Protein AF-A0ABD2Z7M6-F1 (afdb_monomer)

Secondary structure (DSSP, 8-state):
--------------------------S-----------HHHHHHHHHHHHHHHSEE-TTS-EEEEHHHHHT-HHHHHH-TTHHHHHHHHHHTTSEEESSSS--TTTSTTPEEEEPPPTTSTTSS-----

pLDDT: me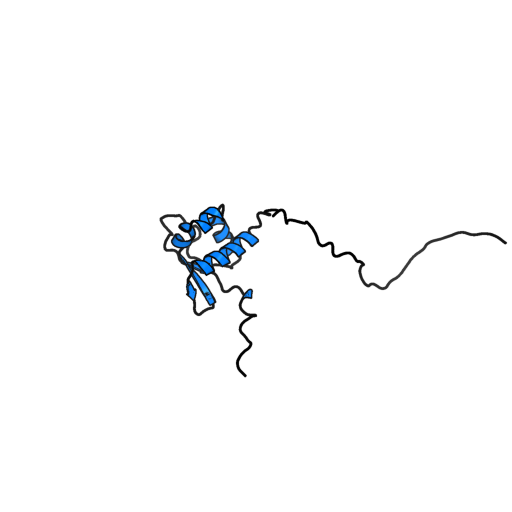an 70.57, std 19.7, range [37.12, 93.12]

Structure (mmCIF, N/CA/C/O backbone):
data_AF-A0ABD2Z7M6-F1
#
_entry.id   AF-A0ABD2Z7M6-F1
#
loop_
_atom_site.group_PDB
_atom_site.id
_atom_site.type_symbol
_atom_site.label_atom_id
_atom_site.label_alt_id
_atom_site.label_comp_id
_atom_site.label_asym_id
_atom_site.label_entity_id
_atom_site.label_seq_id
_atom_site.pdbx_PDB_ins_code
_atom_site.Cartn_x
_atom_site.Cartn_y
_atom_site.Cartn_z
_atom_site.occupancy
_atom_site.B_iso_or_equiv
_atom_site.auth_seq_id
_atom_site.auth_comp_id
_atom_site.auth_asym_id
_atom_site.auth_atom_id
_atom_site.pdbx_PDB_model_num
ATOM 1 N N . MET A 1 1 ? -27.198 47.371 65.036 1.00 37.69 1 MET A N 1
ATOM 2 C CA . MET A 1 1 ? -25.873 47.954 65.326 1.00 37.69 1 MET A CA 1
ATOM 3 C C . MET A 1 1 ? -24.803 46.937 64.941 1.00 37.69 1 MET A C 1
ATOM 5 O O . MET A 1 1 ? -24.683 45.921 65.595 1.00 37.69 1 MET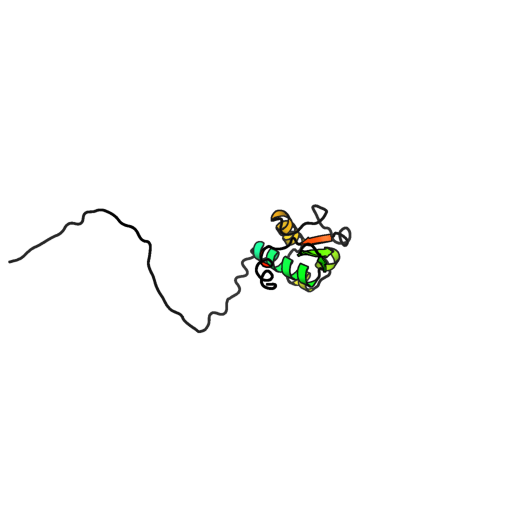 A O 1
ATOM 9 N N . LEU A 1 2 ? -24.149 47.193 63.805 1.00 38.78 2 LEU A N 1
ATOM 10 C CA . LEU A 1 2 ? -22.758 46.890 63.438 1.00 38.78 2 LEU A CA 1
ATOM 11 C C . LEU A 1 2 ? -22.059 45.567 63.840 1.00 38.78 2 LEU A C 1
ATOM 13 O O . LEU A 1 2 ? -21.782 45.340 65.010 1.00 38.78 2 LEU A O 1
ATOM 17 N N . ARG A 1 3 ? -21.492 44.947 62.783 1.00 39.75 3 ARG A N 1
ATOM 18 C CA . ARG A 1 3 ? -20.212 44.196 62.699 1.00 39.75 3 ARG A CA 1
ATOM 19 C C . ARG A 1 3 ? -20.244 42.763 63.263 1.00 39.75 3 ARG A C 1
ATOM 21 O O . ARG A 1 3 ? -20.677 42.547 64.374 1.00 39.75 3 ARG A O 1
ATOM 28 N N . GLY A 1 4 ? -19.744 41.728 62.593 1.00 41.97 4 GLY A N 1
ATOM 29 C CA . GLY A 1 4 ? -18.960 41.625 61.367 1.00 41.97 4 GLY A CA 1
ATOM 30 C C . GLY A 1 4 ? -18.078 40.368 61.416 1.00 41.97 4 GLY A C 1
ATOM 31 O O . GLY A 1 4 ? -17.743 39.900 62.496 1.00 41.97 4 GLY A O 1
ATOM 32 N N . LYS A 1 5 ? -17.631 39.934 60.229 1.00 41.53 5 LYS A N 1
ATOM 33 C CA . LYS A 1 5 ? -16.480 39.046 59.946 1.00 41.53 5 LYS A CA 1
ATOM 34 C C . LYS A 1 5 ? -16.693 37.556 60.271 1.00 41.53 5 LYS A C 1
ATOM 36 O O . LYS A 1 5 ? -16.789 37.146 61.412 1.00 41.53 5 LYS A O 1
ATOM 41 N N . SER A 1 6 ? -16.834 36.740 59.228 1.00 40.62 6 SER A N 1
ATOM 42 C CA . SER A 1 6 ? -15.722 36.074 58.525 1.00 40.62 6 SER A CA 1
ATOM 43 C C . SER A 1 6 ? -15.362 34.755 59.196 1.00 40.62 6 SER A C 1
ATOM 45 O O . SER A 1 6 ? -14.914 34.759 60.339 1.00 40.62 6 SER A O 1
ATOM 47 N N . LYS A 1 7 ? -15.526 33.653 58.457 1.00 52.81 7 LYS A N 1
ATOM 48 C CA . LYS A 1 7 ? -14.505 32.616 58.253 1.00 52.81 7 LYS A CA 1
ATOM 49 C C . LYS A 1 7 ? -15.095 31.473 57.430 1.00 52.81 7 LYS A C 1
ATOM 51 O O . LYS A 1 7 ? -16.025 30.790 57.838 1.00 52.81 7 LYS A O 1
ATOM 56 N N . PHE A 1 8 ? -14.504 31.310 56.252 1.00 46.94 8 PHE A N 1
ATOM 57 C CA . PHE A 1 8 ? -14.415 30.065 55.506 1.00 46.94 8 PHE A CA 1
ATOM 58 C C . PHE A 1 8 ? -14.166 28.884 56.450 1.00 46.94 8 PHE A C 1
ATOM 60 O O . PHE A 1 8 ? -13.328 29.021 57.337 1.00 46.94 8 PHE A O 1
ATOM 67 N N . HIS A 1 9 ? -14.829 27.753 56.215 1.00 39.09 9 HIS A N 1
ATOM 68 C CA . HIS A 1 9 ? -14.262 26.395 56.194 1.00 39.09 9 HIS A CA 1
ATOM 69 C C . HIS A 1 9 ? -15.425 25.421 55.944 1.00 39.09 9 HIS A C 1
ATOM 71 O O . HIS A 1 9 ? -16.365 25.329 56.718 1.00 39.09 9 HIS A O 1
ATOM 77 N N . LEU A 1 10 ? -15.493 24.869 54.738 1.00 39.31 10 LEU A N 1
ATOM 78 C CA . LEU A 1 10 ? -14.998 23.524 54.442 1.00 39.31 10 LEU A CA 1
ATOM 79 C C . LEU A 1 10 ? -16.061 22.454 54.752 1.00 39.31 10 LEU A C 1
ATOM 81 O O . LEU A 1 10 ? -16.205 21.986 55.873 1.00 39.31 10 LEU A O 1
ATOM 85 N N . ALA A 1 11 ? -16.688 21.982 53.676 1.00 40.28 11 ALA A N 1
ATOM 86 C CA . ALA A 1 11 ? -16.516 20.613 53.193 1.00 40.28 11 ALA A CA 1
ATOM 87 C C . ALA A 1 11 ? -17.823 19.830 52.971 1.00 40.28 11 ALA A C 1
ATOM 89 O O . ALA A 1 11 ? -18.574 19.544 53.896 1.00 40.28 11 ALA A O 1
ATOM 90 N N . LYS A 1 12 ? -17.887 19.321 51.731 1.00 42.94 12 LYS A N 1
ATOM 91 C CA . LYS A 1 12 ? -18.532 18.093 51.240 1.00 42.94 12 LYS A CA 1
ATOM 92 C C . LYS A 1 12 ? -19.975 18.233 50.733 1.00 42.94 12 LYS A C 1
ATOM 94 O O . LYS A 1 12 ? -20.802 18.816 51.404 1.00 42.94 12 LYS A O 1
ATOM 99 N N . LYS A 1 13 ? -20.397 17.639 49.611 1.00 46.22 13 LYS A N 1
ATOM 100 C CA . LYS A 1 13 ? -19.762 16.827 48.548 1.00 46.22 13 LYS A CA 1
ATOM 101 C C . LYS A 1 13 ? -20.926 16.205 47.760 1.00 46.22 13 LYS A C 1
ATOM 103 O O . LYS A 1 13 ? -21.443 15.246 48.299 1.00 46.22 13 LYS A O 1
ATOM 108 N N . ILE A 1 14 ? -21.299 16.671 46.560 1.00 51.75 14 ILE A N 1
ATOM 109 C CA . ILE A 1 14 ? -21.861 15.855 45.443 1.00 51.75 14 ILE A CA 1
ATOM 110 C C . ILE A 1 14 ? -21.710 16.709 44.156 1.00 51.75 14 ILE A C 1
ATOM 112 O O . ILE A 1 14 ? -22.375 17.726 44.026 1.00 51.75 14 ILE A O 1
ATOM 116 N N . TRP A 1 15 ? -20.614 16.607 43.395 1.00 41.69 15 TRP A N 1
ATOM 117 C CA . TRP A 1 15 ? -20.429 15.802 42.168 1.00 41.69 15 TRP A CA 1
ATOM 118 C C . TRP A 1 15 ? -21.555 15.917 41.120 1.00 41.69 15 TRP A C 1
ATOM 120 O O . TRP A 1 15 ? -22.493 15.133 41.137 1.00 41.69 15 TRP A O 1
ATOM 130 N N . SER A 1 16 ? -21.395 16.805 40.135 1.00 41.50 16 SER A N 1
ATOM 131 C CA . SER A 1 16 ? -21.600 16.470 38.715 1.00 41.50 16 SER A CA 1
ATOM 132 C C . SER A 1 16 ? -20.891 17.514 37.858 1.00 41.50 16 SER A C 1
ATOM 134 O O . SER A 1 16 ? -21.046 18.713 38.075 1.00 41.50 16 SER A O 1
ATOM 136 N N . GLY A 1 17 ? -20.001 17.035 36.996 1.00 43.19 17 GLY A N 1
ATOM 137 C CA . GLY A 1 17 ? -18.947 17.808 36.359 1.00 43.19 17 GLY A CA 1
ATOM 138 C C . GLY A 1 17 ? -19.446 18.861 35.374 1.00 43.19 17 GLY A C 1
ATOM 139 O O . GLY A 1 17 ? -20.305 18.593 34.546 1.00 43.19 17 GLY A O 1
ATOM 140 N N . TYR A 1 18 ? -18.834 20.035 35.517 1.00 40.78 18 TYR A N 1
ATOM 141 C CA . TYR A 1 18 ? -18.363 20.966 34.491 1.00 40.78 18 TYR A CA 1
ATOM 142 C C . TYR A 1 18 ? -19.285 21.259 33.280 1.00 40.78 18 TYR A C 1
ATOM 144 O O . TYR A 1 18 ? -19.408 20.423 32.394 1.00 40.78 18 TYR A O 1
ATOM 152 N N . ILE A 1 19 ? -20.036 22.380 33.251 1.00 53.19 19 ILE A N 1
ATOM 153 C CA . ILE A 1 19 ? -19.679 23.730 32.705 1.00 53.19 19 ILE A CA 1
ATOM 154 C C . ILE A 1 19 ? -18.874 23.682 31.390 1.00 53.19 19 ILE A C 1
ATOM 156 O O . ILE A 1 19 ? -17.868 22.990 31.343 1.00 53.19 19 ILE A O 1
ATOM 160 N N . ASN A 1 20 ? -19.134 24.424 30.307 1.00 44.47 20 ASN A N 1
ATOM 161 C CA . ASN A 1 20 ? -20.058 25.502 29.901 1.00 44.47 20 ASN A CA 1
ATOM 162 C C . ASN A 1 20 ? -19.817 25.680 28.368 1.00 44.47 20 ASN A C 1
ATOM 164 O O . ASN A 1 20 ? -18.711 25.413 27.914 1.00 44.47 20 ASN A O 1
ATOM 168 N N . GLN A 1 21 ? -20.838 25.895 27.529 1.00 42.31 21 GLN A N 1
ATOM 169 C CA . GLN A 1 21 ? -21.232 27.200 26.954 1.00 42.31 21 GLN A CA 1
ATOM 170 C C . GLN A 1 21 ? -20.303 27.732 25.831 1.00 42.31 21 GLN A C 1
ATOM 172 O O . GLN A 1 21 ? -19.116 27.916 26.055 1.00 42.31 21 GLN A O 1
ATOM 177 N N . GLU A 1 22 ? -20.914 28.048 24.676 1.00 44.91 22 GLU A N 1
ATOM 178 C CA . GLU A 1 22 ? -20.695 29.249 23.831 1.00 44.91 22 GLU A CA 1
ATOM 179 C C . GLU A 1 22 ? -20.466 29.052 22.315 1.00 44.91 22 GLU A C 1
ATOM 18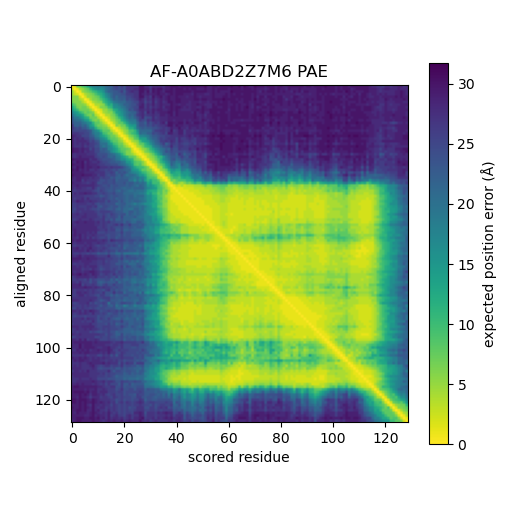1 O O . GLU A 1 22 ? -19.448 28.551 21.860 1.00 44.91 22 GLU A O 1
ATOM 186 N N . LEU A 1 23 ? -21.459 29.569 21.573 1.00 47.62 23 LEU A N 1
ATOM 187 C CA . LEU A 1 23 ? -21.346 30.426 20.387 1.00 47.62 23 LEU A CA 1
ATOM 188 C C . LEU A 1 23 ? -20.919 29.792 19.052 1.00 47.62 23 LEU A C 1
ATOM 190 O O . LEU A 1 23 ? -19.764 29.508 18.759 1.00 47.62 23 LEU A O 1
ATOM 194 N N . VAL A 1 24 ? -21.935 29.656 18.199 1.00 47.66 24 VAL A N 1
ATOM 195 C CA . VAL A 1 24 ? -21.825 29.495 16.753 1.00 47.66 24 VAL A CA 1
ATOM 196 C C . VAL A 1 24 ? -21.397 30.827 16.129 1.00 47.66 24 VAL A C 1
ATOM 198 O O . VAL A 1 24 ? -22.224 31.717 15.965 1.00 47.66 24 VAL A O 1
ATOM 201 N N . ASP A 1 25 ? -20.126 30.955 15.752 1.00 53.34 25 ASP A N 1
ATOM 202 C CA . ASP A 1 25 ? -19.668 32.019 14.850 1.00 53.34 25 ASP A CA 1
ATOM 203 C C . ASP A 1 25 ? -19.560 31.469 13.415 1.00 53.34 25 ASP A C 1
ATOM 205 O O . ASP A 1 25 ? -18.650 30.693 13.103 1.00 53.34 25 ASP A O 1
ATOM 209 N N . PRO A 1 26 ? -20.481 31.834 12.504 1.00 57.50 26 PRO A N 1
ATOM 210 C CA . PRO A 1 26 ? -20.341 31.582 11.085 1.00 57.50 26 PRO A CA 1
ATOM 211 C C . PRO A 1 26 ? -19.609 32.776 10.480 1.00 57.50 26 PRO A C 1
ATOM 213 O O . PRO A 1 26 ? -20.199 33.842 10.356 1.00 57.50 26 PRO A O 1
ATOM 216 N N . LEU A 1 27 ? -18.330 32.603 10.150 1.00 47.28 27 LEU A N 1
ATOM 217 C CA . LEU A 1 27 ? -17.601 33.224 9.035 1.00 47.28 27 LEU A CA 1
ATOM 218 C C . LEU A 1 27 ? -16.094 33.108 9.312 1.00 47.28 27 LEU A C 1
ATOM 220 O O . LEU A 1 27 ? -15.578 33.629 10.291 1.00 47.28 27 LEU A O 1
ATOM 224 N N . PHE A 1 28 ? -15.385 32.510 8.355 1.00 47.53 28 PHE A N 1
ATOM 225 C CA . PHE A 1 28 ? -13.956 32.742 8.145 1.00 47.53 28 PHE A CA 1
ATOM 226 C C . PHE A 1 28 ? -12.956 32.049 9.088 1.00 47.53 28 PHE A C 1
ATOM 228 O O . PHE A 1 28 ? -11.990 32.657 9.535 1.00 47.53 28 PHE A O 1
ATOM 235 N N . GLN A 1 29 ? -13.079 30.729 9.251 1.00 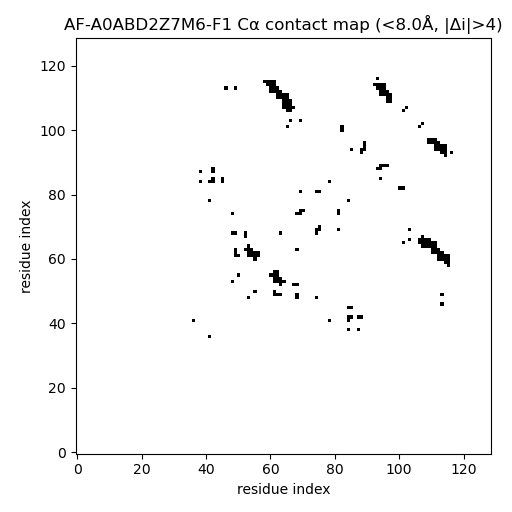45.94 29 GLN A N 1
ATOM 236 C CA . GLN A 1 29 ? -11.892 29.898 9.463 1.00 45.94 29 GLN A CA 1
ATOM 237 C C . GLN A 1 29 ? -11.718 28.984 8.252 1.00 45.94 29 GLN A C 1
ATOM 239 O O . GLN A 1 29 ? -12.302 27.907 8.155 1.00 45.94 29 GLN A O 1
ATOM 244 N N . ILE A 1 30 ? -10.907 29.437 7.297 1.00 55.12 30 ILE A N 1
ATOM 245 C CA . ILE A 1 30 ? -10.232 28.526 6.373 1.00 55.12 30 ILE A CA 1
ATOM 246 C C . ILE A 1 30 ? -9.468 27.549 7.279 1.00 55.12 30 ILE A C 1
ATOM 248 O O . ILE A 1 30 ? -8.663 28.025 8.088 1.00 55.12 30 ILE A O 1
ATOM 252 N N . PRO A 1 31 ? -9.686 26.222 7.222 1.00 47.75 31 PRO A N 1
ATOM 253 C CA . PRO A 1 31 ? -8.766 25.316 7.875 1.00 47.75 31 PRO A CA 1
ATOM 254 C C . PRO A 1 31 ? -7.447 25.470 7.126 1.00 47.75 31 PRO A C 1
ATOM 256 O O . PRO A 1 31 ? -7.268 24.958 6.021 1.00 47.75 31 PRO A O 1
ATOM 259 N N . ILE A 1 32 ? -6.527 26.238 7.710 1.00 49.56 32 ILE A N 1
ATOM 260 C CA . ILE A 1 32 ? -5.109 26.079 7.435 1.00 49.56 32 ILE A CA 1
ATOM 261 C C . ILE A 1 32 ? -4.884 24.613 7.766 1.00 49.56 32 ILE A C 1
ATOM 263 O O . ILE A 1 32 ? -4.924 24.236 8.937 1.00 49.56 32 ILE A O 1
ATOM 267 N N . GLN A 1 33 ? -4.806 23.785 6.724 1.00 51.59 33 GLN A N 1
ATOM 268 C CA . GLN A 1 33 ? -4.491 22.374 6.829 1.00 51.59 33 GLN A CA 1
ATOM 269 C C . GLN A 1 33 ? -3.094 22.312 7.436 1.00 51.59 33 GLN A C 1
ATOM 271 O O . GLN A 1 33 ? -2.084 22.303 6.734 1.00 51.59 33 GLN A O 1
ATOM 276 N N . LEU A 1 34 ? -3.044 22.348 8.766 1.00 45.44 34 LEU A N 1
ATOM 277 C CA . LEU A 1 34 ? -1.935 21.861 9.549 1.00 45.44 34 LEU A CA 1
ATOM 278 C C . LEU A 1 34 ? -1.809 20.413 9.114 1.00 45.44 34 LEU A C 1
ATOM 280 O O . LEU A 1 34 ? -2.546 19.547 9.571 1.00 45.44 34 LEU A O 1
ATOM 284 N N . LYS A 1 35 ? -0.916 20.177 8.153 1.00 49.34 35 LYS A N 1
ATOM 285 C CA . LYS A 1 35 ? -0.462 18.853 7.763 1.00 49.34 35 LYS A CA 1
ATOM 286 C C . LYS A 1 35 ? 0.318 18.310 8.959 1.00 49.34 35 LYS A C 1
ATOM 288 O O . LYS A 1 35 ? 1.543 18.267 8.951 1.00 49.34 35 LYS A O 1
ATOM 293 N N . THR A 1 36 ? -0.383 17.957 10.034 1.00 46.97 36 THR A N 1
ATOM 294 C CA . THR A 1 36 ? 0.115 16.993 11.002 1.00 46.97 36 THR A CA 1
ATOM 295 C C . THR A 1 36 ? 0.416 15.762 10.170 1.00 46.97 36 TH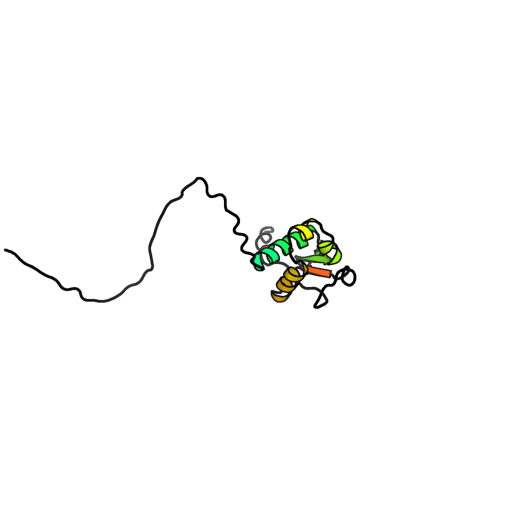R A C 1
ATOM 297 O O . THR A 1 36 ? -0.494 15.165 9.605 1.00 46.97 36 THR A O 1
ATOM 300 N N . MET A 1 37 ? 1.699 15.443 9.992 1.00 54.59 37 MET A N 1
ATOM 301 C CA . MET A 1 37 ? 2.165 14.251 9.276 1.00 54.59 37 MET A CA 1
ATOM 302 C C . MET A 1 37 ? 1.823 13.011 10.108 1.00 54.59 37 MET A C 1
ATOM 304 O O . MET A 1 37 ? 2.688 12.309 10.629 1.00 54.59 37 MET A O 1
ATOM 308 N N . ASN A 1 38 ? 0.528 12.787 10.313 1.00 69.75 38 ASN A N 1
ATOM 309 C CA . ASN A 1 38 ? 0.016 11.682 11.078 1.00 69.75 38 ASN A CA 1
ATOM 310 C C . ASN A 1 38 ? -0.003 10.489 10.137 1.00 69.75 38 ASN A C 1
ATOM 312 O O . ASN A 1 38 ? -0.819 10.396 9.225 1.00 69.75 38 ASN A O 1
ATOM 316 N N . VAL A 1 39 ? 0.902 9.549 10.397 1.00 71.25 39 VAL A N 1
ATOM 317 C CA . VAL A 1 39 ? 0.999 8.269 9.683 1.00 71.25 39 VAL A CA 1
ATOM 318 C C . VAL A 1 39 ? -0.367 7.562 9.601 1.00 71.25 39 VAL A C 1
ATOM 320 O O . VAL A 1 39 ? -0.615 6.785 8.689 1.00 71.25 39 VAL A O 1
ATOM 323 N N . GLU A 1 40 ? -1.279 7.833 10.536 1.00 77.88 40 GLU A N 1
ATOM 324 C CA . GLU A 1 40 ? -2.671 7.369 10.498 1.00 77.88 40 GLU A CA 1
ATOM 325 C C . GLU A 1 40 ? -3.490 7.923 9.335 1.00 77.88 40 GLU A C 1
ATOM 327 O O . GLU A 1 40 ? -4.138 7.139 8.648 1.00 77.88 40 GLU A O 1
ATOM 332 N N . GLU A 1 41 ? -3.437 9.229 9.084 1.00 80.50 41 GLU A N 1
ATOM 333 C CA . GLU A 1 41 ? -4.161 9.850 7.971 1.00 80.50 41 GLU A CA 1
ATOM 334 C C . GLU A 1 41 ? -3.602 9.388 6.626 1.00 80.50 41 GLU A C 1
ATOM 336 O O . GLU A 1 41 ? -4.354 9.139 5.685 1.00 80.50 41 GLU A O 1
ATOM 341 N N . GLU A 1 42 ? -2.284 9.205 6.528 1.00 81.81 42 GLU A N 1
ATOM 342 C CA . GLU A 1 42 ? -1.685 8.631 5.322 1.00 81.81 42 GLU A CA 1
ATOM 343 C C . GLU A 1 42 ? -2.149 7.192 5.092 1.00 81.81 42 GLU A C 1
ATOM 345 O O . GLU A 1 42 ? -2.472 6.818 3.966 1.00 81.81 42 GLU A O 1
ATOM 350 N N . VAL A 1 43 ? -2.231 6.382 6.153 1.00 85.44 43 VAL A N 1
ATOM 351 C CA . VAL A 1 43 ? -2.760 5.018 6.053 1.00 85.44 43 VAL A CA 1
ATOM 352 C C . VAL A 1 43 ? -4.237 5.032 5.658 1.00 85.44 43 VAL A C 1
ATOM 354 O O . VAL A 1 43 ? -4.636 4.173 4.882 1.00 85.44 43 VAL A O 1
ATOM 357 N N . GLU A 1 44 ? -5.045 5.981 6.138 1.00 86.38 44 GLU A N 1
ATOM 358 C CA . GLU A 1 44 ? -6.443 6.161 5.712 1.00 86.38 44 GLU A CA 1
ATOM 359 C C . GLU A 1 44 ? -6.543 6.476 4.214 1.00 86.38 44 GLU A C 1
ATOM 361 O O . GLU A 1 44 ? -7.228 5.754 3.489 1.00 86.38 44 GLU A O 1
ATOM 366 N N . ARG A 1 45 ? -5.788 7.469 3.726 1.00 86.38 45 ARG A N 1
ATOM 367 C CA . ARG A 1 45 ? -5.735 7.818 2.293 1.00 86.38 45 ARG A CA 1
ATOM 368 C C . ARG A 1 45 ? -5.259 6.653 1.434 1.00 86.38 45 ARG A C 1
ATOM 370 O O . ARG A 1 45 ? -5.781 6.422 0.348 1.00 86.38 45 ARG A O 1
ATOM 377 N N . LEU A 1 46 ? -4.304 5.869 1.934 1.00 88.19 46 LEU A N 1
ATOM 378 C CA . LEU A 1 46 ? -3.836 4.668 1.249 1.00 88.19 46 LEU A CA 1
ATOM 379 C C . LEU A 1 46 ? -4.975 3.656 1.050 1.00 88.19 46 LEU A C 1
ATOM 381 O O . LEU A 1 46 ? -5.033 3.014 0.005 1.00 88.19 46 LEU A O 1
ATOM 385 N N . LYS A 1 47 ? -5.914 3.528 1.999 1.00 88.88 47 LYS A N 1
ATOM 386 C CA . LYS A 1 47 ? -7.095 2.665 1.811 1.00 88.88 47 LYS A CA 1
ATOM 387 C C . LYS A 1 47 ? -7.947 3.146 0.641 1.00 88.88 47 LYS A C 1
ATOM 389 O O . LYS A 1 47 ? -8.430 2.316 -0.121 1.00 88.88 47 LYS A O 1
ATOM 394 N N . GLU A 1 48 ? -8.155 4.454 0.512 1.00 89.44 48 GLU A N 1
ATOM 395 C CA . GLU A 1 48 ? -8.955 5.040 -0.569 1.00 89.44 48 GLU A CA 1
ATOM 396 C C . GLU A 1 48 ? -8.309 4.797 -1.932 1.00 89.44 48 GLU A C 1
ATOM 398 O O . GLU A 1 48 ? -8.978 4.331 -2.854 1.00 89.44 48 GLU A O 1
ATOM 403 N N . GLU A 1 49 ? -6.996 4.997 -2.040 1.00 89.81 49 GLU A N 1
ATOM 404 C CA . GLU A 1 49 ? -6.267 4.729 -3.282 1.00 89.81 49 GLU A CA 1
ATOM 405 C C . GLU A 1 49 ? -6.242 3.233 -3.626 1.00 89.81 49 GLU A C 1
ATOM 407 O O . GLU A 1 49 ? -6.448 2.867 -4.784 1.00 89.81 49 GLU A O 1
ATOM 412 N N . ILE A 1 50 ? -6.104 2.343 -2.632 1.00 89.94 50 ILE A N 1
ATOM 413 C CA . ILE A 1 50 ? -6.239 0.893 -2.850 1.00 89.94 50 ILE A CA 1
ATOM 414 C C . ILE A 1 50 ? -7.658 0.533 -3.309 1.00 89.94 50 ILE A C 1
ATOM 416 O O . ILE A 1 50 ? -7.807 -0.338 -4.158 1.00 89.94 50 ILE A O 1
ATOM 420 N N . LYS A 1 51 ? -8.708 1.190 -2.805 1.00 89.31 51 LYS A N 1
ATOM 421 C CA . LYS A 1 51 ? -10.083 0.965 -3.285 1.00 89.31 51 LYS A CA 1
ATOM 422 C C . LYS A 1 51 ? -10.306 1.486 -4.703 1.00 89.31 51 LYS A C 1
ATOM 424 O O . LYS A 1 51 ? -11.077 0.892 -5.447 1.00 89.31 51 LYS A O 1
ATOM 429 N N . ARG A 1 52 ? -9.643 2.586 -5.069 1.00 89.75 52 ARG A N 1
ATOM 430 C CA . ARG A 1 52 ? -9.731 3.201 -6.399 1.00 89.75 52 ARG A CA 1
ATOM 431 C C . ARG A 1 52 ? -9.019 2.375 -7.471 1.00 89.75 52 ARG A C 1
ATOM 433 O O . ARG A 1 52 ? -9.535 2.244 -8.576 1.00 89.75 52 ARG A O 1
ATOM 440 N N . LEU A 1 53 ? -7.820 1.881 -7.163 1.00 89.88 53 LEU A N 1
ATOM 441 C CA . LEU A 1 53 ? -6.951 1.160 -8.103 1.00 89.88 53 LEU A CA 1
ATOM 442 C C . LEU A 1 53 ? -7.115 -0.359 -8.026 1.00 89.88 53 LEU A C 1
ATOM 444 O O . LEU A 1 53 ? -6.871 -1.071 -9.000 1.00 89.88 53 LEU A O 1
ATOM 448 N N . GLY A 1 54 ? -7.461 -0.859 -6.846 1.00 88.00 54 GLY A N 1
ATOM 449 C CA . GLY A 1 54 ? -7.622 -2.274 -6.575 1.00 88.00 54 GLY A CA 1
ATOM 450 C C . GLY A 1 54 ? -8.969 -2.815 -7.018 1.00 88.00 54 GLY A C 1
ATOM 451 O O . GLY A 1 54 ? -9.919 -2.091 -7.307 1.00 88.00 54 GLY A O 1
ATOM 452 N N . LYS A 1 55 ? -9.047 -4.140 -7.042 1.00 87.88 55 LYS A N 1
ATOM 453 C CA . LYS A 1 55 ? -10.270 -4.881 -7.319 1.00 87.88 55 LYS A CA 1
ATOM 454 C C . LYS A 1 55 ? -10.922 -5.281 -5.995 1.00 87.88 55 LYS A C 1
ATOM 456 O O . LYS A 1 55 ? -10.214 -5.829 -5.141 1.00 87.88 55 LYS A O 1
ATOM 461 N N . PRO A 1 56 ? -12.226 -5.026 -5.805 1.00 88.12 56 PRO A N 1
ATOM 462 C CA . PRO A 1 56 ? -12.951 -5.587 -4.675 1.00 88.12 56 PRO A CA 1
ATOM 463 C C . PRO A 1 56 ? -12.967 -7.117 -4.788 1.00 88.12 56 PRO A C 1
ATOM 465 O O . PRO A 1 56 ? -13.031 -7.665 -5.890 1.00 88.12 56 PRO A O 1
ATOM 468 N N . GLN A 1 57 ? -12.881 -7.791 -3.649 1.00 86.94 57 GLN A N 1
ATOM 469 C CA . GLN A 1 57 ? -13.018 -9.239 -3.525 1.00 86.94 57 GLN A CA 1
ATOM 470 C C . GLN A 1 57 ? -14.331 -9.596 -2.819 1.00 86.94 57 GLN A C 1
ATOM 472 O O . GLN A 1 57 ? -14.916 -8.772 -2.114 1.00 86.94 57 GLN A O 1
ATOM 477 N N . ASP A 1 58 ? -14.763 -10.846 -2.982 1.00 80.94 58 ASP A N 1
ATOM 478 C CA . ASP A 1 58 ? -16.023 -11.365 -2.428 1.00 80.94 58 ASP A CA 1
ATOM 479 C C . ASP A 1 58 ? -16.062 -11.354 -0.886 1.00 80.94 58 ASP A C 1
ATOM 481 O O . ASP A 1 58 ? -17.129 -11.367 -0.280 1.00 80.94 58 ASP A O 1
ATOM 485 N N . ASP A 1 59 ? -14.897 -11.289 -0.237 1.00 79.31 59 ASP A N 1
ATOM 486 C CA . ASP A 1 59 ? -14.732 -11.190 1.218 1.00 79.31 59 ASP A CA 1
ATOM 487 C C . ASP A 1 59 ? -14.819 -9.742 1.754 1.00 79.31 59 ASP A C 1
ATOM 489 O O . ASP A 1 59 ? -14.653 -9.505 2.953 1.00 79.31 59 ASP A O 1
ATOM 493 N N . GLY A 1 60 ? -15.041 -8.758 0.875 1.00 82.19 60 GLY A N 1
ATOM 494 C CA . GLY A 1 60 ? -15.040 -7.330 1.204 1.00 82.19 60 GLY A CA 1
ATOM 495 C C . GLY A 1 60 ? -13.643 -6.709 1.335 1.00 82.19 60 GLY A C 1
ATOM 496 O O . GLY A 1 60 ? -13.521 -5.530 1.687 1.00 82.19 60 GLY A O 1
ATOM 497 N N . SER A 1 61 ? -12.580 -7.472 1.065 1.00 88.44 61 SER A N 1
ATOM 498 C CA . SER A 1 61 ? -11.215 -6.958 0.937 1.00 88.44 61 SER A CA 1
ATOM 499 C C . SER A 1 61 ? -10.996 -6.316 -0.437 1.00 88.44 61 SER A C 1
ATOM 501 O O . SER A 1 61 ? -11.776 -6.502 -1.371 1.00 88.44 61 SER A O 1
ATOM 503 N N . TYR A 1 62 ? -9.917 -5.547 -0.575 1.00 91.38 62 TYR A N 1
ATOM 504 C CA . TYR A 1 62 ? -9.491 -5.010 -1.869 1.00 91.38 62 TYR A CA 1
ATOM 505 C C . TYR A 1 62 ? -8.098 -5.515 -2.194 1.00 91.38 62 TYR A C 1
ATOM 507 O O . TYR A 1 62 ? -7.219 -5.523 -1.333 1.00 91.38 62 TYR A O 1
ATOM 515 N N . LYS A 1 63 ? -7.887 -5.914 -3.445 1.00 91.88 63 LYS A N 1
ATOM 516 C CA . LYS A 1 63 ? -6.611 -6.428 -3.934 1.00 91.88 63 LYS A CA 1
ATOM 517 C C . LYS A 1 63 ? -6.034 -5.505 -4.997 1.00 91.88 63 LYS A C 1
ATOM 519 O O . LYS A 1 63 ? -6.690 -5.225 -5.996 1.00 91.88 63 LYS A O 1
ATOM 524 N N . VAL A 1 64 ? -4.792 -5.077 -4.817 1.00 93.12 64 VAL A N 1
ATOM 525 C CA . VAL A 1 64 ? -4.040 -4.283 -5.799 1.00 93.12 64 VAL A CA 1
ATOM 526 C C . VAL A 1 64 ? -2.591 -4.747 -5.829 1.00 93.12 64 VAL A C 1
ATOM 528 O O . VAL A 1 64 ? -2.074 -5.200 -4.815 1.00 93.12 64 VAL A O 1
ATOM 531 N N . THR A 1 65 ? -1.906 -4.663 -6.965 1.00 92.38 65 THR A N 1
ATOM 532 C CA . THR A 1 65 ? -0.477 -4.996 -7.022 1.00 92.38 65 THR A CA 1
ATOM 533 C C . THR A 1 65 ? 0.381 -3.798 -6.623 1.00 92.38 65 THR A C 1
ATOM 535 O O . THR A 1 65 ? 0.032 -2.645 -6.884 1.00 92.38 65 THR A O 1
ATOM 538 N N . PHE A 1 66 ? 1.533 -4.061 -6.005 1.00 90.06 66 PHE A N 1
ATOM 539 C CA . PHE A 1 66 ? 2.480 -3.020 -5.608 1.00 90.06 66 PHE A CA 1
ATOM 540 C C . PHE A 1 66 ? 2.932 -2.176 -6.802 1.00 90.06 66 PHE A C 1
ATOM 542 O O . PHE A 1 66 ? 2.995 -0.956 -6.695 1.00 90.06 66 PHE A O 1
ATOM 549 N N . GLY A 1 67 ? 3.180 -2.806 -7.954 1.00 88.75 67 GLY A N 1
ATOM 550 C CA . GLY A 1 67 ? 3.565 -2.099 -9.172 1.00 88.75 67 GLY A CA 1
ATOM 551 C C . GLY A 1 67 ? 2.517 -1.082 -9.626 1.00 88.75 67 GLY A C 1
ATOM 552 O O . GLY A 1 67 ? 2.891 0.002 -10.051 1.00 88.75 67 GLY A O 1
ATOM 553 N N . VAL A 1 68 ? 1.222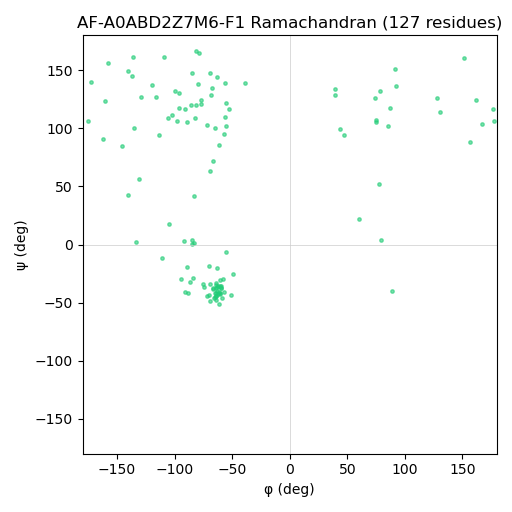 -1.384 -9.479 1.00 90.69 68 VAL A N 1
ATOM 554 C CA . VAL A 1 68 ? 0.139 -0.453 -9.846 1.00 90.69 68 VAL A CA 1
ATOM 555 C C . VAL A 1 68 ? 0.073 0.729 -8.886 1.00 90.69 68 VAL A C 1
ATOM 557 O O . VAL A 1 68 ? -0.032 1.859 -9.343 1.00 90.69 68 VAL A O 1
ATOM 560 N N . LEU A 1 69 ? 0.183 0.495 -7.574 1.00 89.25 69 LEU A N 1
ATOM 561 C CA . LEU A 1 69 ? 0.232 1.586 -6.591 1.00 89.25 69 LEU A CA 1
ATOM 562 C C . LEU A 1 69 ? 1.465 2.477 -6.778 1.00 89.25 69 LEU A C 1
ATOM 564 O O . LEU A 1 69 ? 1.382 3.689 -6.627 1.00 89.25 69 LEU A O 1
ATOM 568 N N . PHE A 1 70 ? 2.615 1.875 -7.080 1.00 86.00 70 PHE A N 1
ATOM 569 C CA . PHE A 1 70 ? 3.871 2.602 -7.231 1.00 86.00 70 PHE A CA 1
ATOM 570 C C . PHE A 1 70 ? 3.944 3.374 -8.556 1.00 86.00 70 PHE A C 1
ATOM 572 O O . PHE A 1 70 ? 4.523 4.453 -8.604 1.00 86.00 70 PHE A O 1
ATOM 579 N N . ASN A 1 71 ? 3.357 2.834 -9.628 1.00 86.94 71 ASN A N 1
ATOM 580 C CA . ASN A 1 71 ? 3.304 3.473 -10.945 1.00 86.94 71 ASN A CA 1
ATOM 581 C C . ASN A 1 71 ? 2.123 4.452 -11.092 1.00 86.94 71 ASN A C 1
ATOM 583 O O . ASN A 1 71 ? 1.893 4.971 -12.181 1.00 86.94 71 ASN A O 1
ATOM 587 N N . ASP A 1 72 ? 1.340 4.672 -10.035 1.00 89.00 72 ASP A N 1
ATOM 588 C CA . ASP A 1 72 ? 0.248 5.639 -10.036 1.00 89.00 72 ASP A CA 1
ATOM 589 C C . ASP A 1 72 ? 0.769 7.038 -9.677 1.00 89.00 72 ASP A C 1
ATOM 591 O O . ASP A 1 72 ? 1.290 7.274 -8.583 1.00 89.00 72 ASP A O 1
ATOM 595 N N . ASP A 1 73 ? 0.578 7.987 -10.594 1.00 88.00 73 ASP A N 1
ATOM 596 C CA . ASP A 1 73 ? 1.043 9.371 -10.443 1.00 88.00 73 ASP A CA 1
ATOM 597 C C . ASP A 1 73 ? 0.432 10.068 -9.217 1.00 88.00 73 ASP A C 1
ATOM 599 O O . ASP A 1 73 ? 1.048 10.942 -8.605 1.00 88.00 73 ASP A O 1
ATOM 603 N N . ARG A 1 74 ? -0.791 9.691 -8.824 1.00 86.56 74 ARG A N 1
ATOM 604 C CA . ARG A 1 74 ? -1.458 10.248 -7.641 1.00 86.56 74 ARG A CA 1
ATOM 605 C C . ARG A 1 74 ? -0.772 9.780 -6.369 1.00 86.56 74 ARG A C 1
ATOM 607 O O . ARG A 1 74 ? -0.448 10.606 -5.520 1.00 86.56 74 ARG A O 1
ATOM 614 N N . CYS A 1 75 ? -0.515 8.482 -6.254 1.00 85.81 75 CYS A N 1
ATOM 615 C CA . CYS A 1 75 ? 0.210 7.915 -5.126 1.00 85.81 75 CYS A CA 1
ATOM 616 C C . CYS A 1 75 ? 1.624 8.503 -5.019 1.00 85.81 75 CYS A C 1
ATOM 618 O O . CYS A 1 75 ? 2.026 8.888 -3.923 1.00 85.81 75 CYS A O 1
ATOM 620 N N . ALA A 1 76 ? 2.334 8.655 -6.141 1.00 85.44 76 ALA A N 1
ATOM 621 C CA . ALA A 1 76 ? 3.666 9.264 -6.172 1.00 85.44 76 ALA A CA 1
ATOM 622 C C . ALA A 1 76 ? 3.673 10.747 -5.748 1.00 85.44 76 ALA A C 1
ATOM 624 O O . ALA A 1 76 ? 4.629 11.204 -5.126 1.00 85.44 76 ALA A O 1
ATOM 625 N N . ASN A 1 77 ? 2.604 11.495 -6.042 1.00 84.44 77 ASN A N 1
ATOM 626 C CA . ASN A 1 77 ? 2.488 12.910 -5.672 1.00 84.44 77 ASN A CA 1
ATOM 627 C C . ASN A 1 77 ? 1.972 13.136 -4.241 1.00 84.44 77 ASN A C 1
ATOM 629 O O . ASN A 1 77 ? 2.260 14.169 -3.637 1.00 84.44 77 ASN A O 1
ATOM 633 N N . ILE A 1 78 ? 1.161 12.216 -3.710 1.00 82.38 78 ILE A N 1
ATOM 634 C CA . ILE A 1 78 ? 0.514 12.361 -2.397 1.00 82.38 78 ILE A CA 1
ATOM 635 C C . ILE A 1 78 ? 1.375 11.761 -1.282 1.00 82.38 78 ILE A C 1
ATOM 637 O O . ILE A 1 78 ? 1.454 12.350 -0.200 1.00 82.38 78 ILE A O 1
ATOM 641 N N . PHE A 1 79 ? 2.002 10.607 -1.524 1.00 83.44 79 PHE A N 1
ATOM 642 C CA . PHE A 1 79 ? 2.802 9.907 -0.525 1.00 83.44 79 PHE A CA 1
ATOM 643 C C . PHE A 1 79 ? 4.279 10.247 -0.687 1.00 83.44 79 PHE A C 1
ATOM 645 O O . PHE A 1 79 ? 4.906 9.884 -1.676 1.00 83.44 79 PHE A O 1
ATOM 652 N N . GLU A 1 80 ? 4.856 10.867 0.341 1.00 80.00 80 GLU A N 1
ATOM 653 C CA . GLU A 1 80 ? 6.299 11.125 0.406 1.00 80.00 80 GLU A CA 1
ATOM 654 C C . GLU A 1 80 ? 7.099 9.811 0.418 1.00 80.00 80 GLU A C 1
ATOM 656 O O . GLU A 1 80 ? 8.162 9.703 -0.192 1.00 80.00 80 GLU A O 1
ATOM 661 N N . ALA A 1 81 ? 6.555 8.780 1.074 1.00 84.12 81 ALA A N 1
ATOM 662 C CA . ALA A 1 81 ? 7.144 7.449 1.123 1.00 84.12 81 ALA A CA 1
ATOM 663 C C . ALA A 1 81 ? 6.069 6.349 1.145 1.00 84.12 81 ALA A C 1
ATOM 665 O O . ALA A 1 81 ? 5.744 5.805 2.203 1.00 84.12 81 ALA A O 1
ATOM 666 N N . LEU A 1 82 ? 5.577 5.940 -0.033 1.00 85.25 82 LEU A N 1
ATOM 667 C CA . LEU A 1 82 ? 4.561 4.881 -0.174 1.00 85.25 82 LEU A CA 1
ATOM 668 C C . LEU A 1 82 ? 4.931 3.587 0.578 1.00 85.25 82 LEU A C 1
ATOM 670 O O . LEU A 1 82 ? 4.104 3.000 1.277 1.00 85.25 82 LEU A O 1
ATOM 674 N N . VAL A 1 83 ? 6.193 3.152 0.483 1.00 86.12 83 VAL A N 1
ATOM 675 C CA . VAL A 1 83 ? 6.695 1.950 1.178 1.00 86.12 83 VAL A CA 1
ATOM 676 C C . VAL A 1 83 ? 6.648 2.121 2.705 1.00 86.12 83 VAL A C 1
ATOM 678 O O . VAL A 1 83 ? 6.355 1.167 3.429 1.00 86.12 83 VAL A O 1
ATOM 681 N N . GLY A 1 84 ? 6.879 3.338 3.209 1.00 87.62 84 GLY A N 1
ATOM 682 C CA . GLY A 1 84 ? 6.759 3.668 4.630 1.00 87.62 84 GLY A CA 1
ATOM 683 C C . GLY A 1 84 ? 5.317 3.558 5.123 1.00 87.62 84 GLY A C 1
ATOM 684 O O . GLY A 1 84 ? 5.055 2.899 6.135 1.00 87.62 84 GLY A O 1
ATOM 685 N N . THR A 1 85 ? 4.373 4.117 4.365 1.00 88.62 85 THR A N 1
ATOM 686 C CA . THR A 1 85 ? 2.936 4.053 4.666 1.00 88.62 85 THR A CA 1
ATOM 687 C C . THR A 1 85 ? 2.410 2.613 4.598 1.00 88.62 85 THR A C 1
ATOM 689 O O . THR A 1 85 ? 1.695 2.175 5.502 1.00 88.62 85 THR A O 1
ATOM 692 N N . LEU A 1 86 ? 2.831 1.820 3.602 1.00 88.88 86 LEU A N 1
ATOM 693 C CA . LEU A 1 86 ? 2.508 0.388 3.502 1.00 88.88 86 LEU A CA 1
ATOM 694 C C . LEU A 1 86 ? 3.008 -0.391 4.725 1.00 88.88 86 LEU A C 1
ATOM 696 O O . LEU A 1 86 ? 2.254 -1.161 5.327 1.00 88.88 86 LEU A O 1
ATOM 700 N N . ARG A 1 87 ? 4.252 -0.151 5.155 1.00 87.50 87 ARG A N 1
ATOM 701 C CA . ARG A 1 87 ? 4.822 -0.791 6.350 1.00 87.50 87 ARG A CA 1
ATOM 702 C C . ARG A 1 87 ? 4.039 -0.426 7.612 1.00 87.50 87 ARG A C 1
ATOM 704 O O . ARG A 1 87 ? 3.773 -1.295 8.448 1.00 87.50 87 ARG A O 1
ATOM 711 N N . ALA A 1 88 ? 3.633 0.836 7.747 1.00 88.62 88 ALA A N 1
ATOM 712 C CA . ALA A 1 88 ? 2.796 1.284 8.855 1.00 88.62 88 ALA A CA 1
ATOM 713 C C . ALA A 1 88 ? 1.408 0.618 8.834 1.00 88.62 88 ALA A C 1
ATOM 715 O O . ALA A 1 88 ? 0.951 0.121 9.867 1.00 88.62 88 ALA A O 1
ATOM 716 N N . GLY A 1 89 ? 0.774 0.530 7.661 1.00 88.81 89 GLY A N 1
ATOM 717 C CA . GLY A 1 89 ? -0.503 -0.157 7.462 1.00 88.81 89 GLY A CA 1
ATOM 718 C C . GLY A 1 89 ? -0.433 -1.649 7.804 1.00 88.81 89 GLY A C 1
ATOM 719 O O . GLY A 1 89 ? -1.319 -2.165 8.492 1.00 88.81 89 GLY A O 1
ATOM 720 N N . LYS A 1 90 ? 0.654 -2.330 7.415 1.00 89.19 90 LYS A N 1
ATOM 721 C CA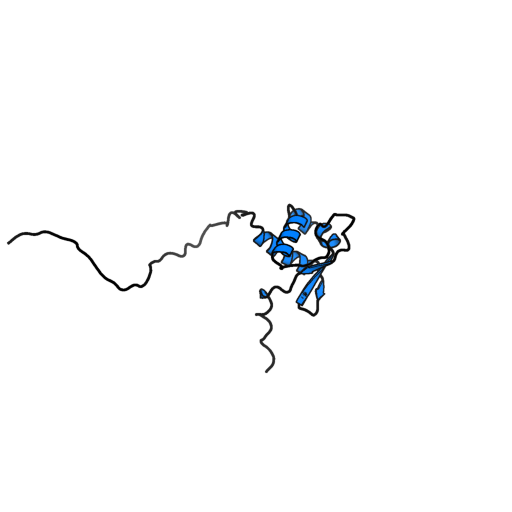 . LYS A 1 90 ? 0.911 -3.740 7.758 1.00 89.19 90 LYS A CA 1
ATOM 722 C C . LYS A 1 90 ? 1.098 -3.933 9.262 1.00 89.19 90 LYS A C 1
ATOM 724 O O . LYS A 1 90 ? 0.455 -4.803 9.848 1.00 89.19 90 LYS A O 1
ATOM 729 N N . LYS A 1 91 ? 1.887 -3.074 9.925 1.00 88.50 91 LYS A N 1
ATOM 730 C CA . LYS A 1 91 ? 2.074 -3.106 11.392 1.00 88.50 91 LYS A CA 1
ATOM 731 C C . LYS A 1 91 ? 0.753 -2.921 12.149 1.00 88.50 91 LYS A C 1
ATOM 733 O O . LYS A 1 91 ? 0.532 -3.559 13.174 1.00 88.50 91 LYS A O 1
ATOM 738 N N . ARG A 1 92 ? -0.143 -2.086 11.617 1.00 85.62 92 ARG A N 1
ATOM 739 C CA . ARG A 1 92 ? -1.493 -1.828 12.150 1.00 85.62 92 ARG A CA 1
ATOM 740 C C . ARG A 1 92 ? -2.531 -2.873 11.720 1.00 85.62 92 ARG A C 1
ATOM 742 O O . ARG A 1 92 ? -3.691 -2.757 12.097 1.00 85.62 92 ARG A O 1
ATOM 749 N N . LYS A 1 93 ? -2.128 -3.896 10.955 1.00 87.94 93 LYS A N 1
ATOM 750 C CA . LYS A 1 93 ? -2.986 -4.970 10.424 1.00 87.94 93 LYS A CA 1
ATOM 751 C C . LYS A 1 93 ? -4.124 -4.476 9.519 1.00 87.94 93 LYS A C 1
ATOM 753 O O . LYS A 1 93 ? -5.091 -5.212 9.343 1.00 87.94 93 LYS A O 1
ATOM 758 N N . VAL A 1 94 ? -3.997 -3.282 8.938 1.00 87.62 94 VAL A N 1
ATOM 759 C CA . VAL A 1 94 ? -4.963 -2.695 7.990 1.00 87.62 94 VAL A CA 1
ATOM 760 C C . VAL A 1 94 ? -4.865 -3.365 6.622 1.00 87.62 94 VAL A C 1
ATOM 762 O O . VAL A 1 94 ? -5.868 -3.589 5.956 1.00 87.62 94 VAL A O 1
ATOM 765 N N . LEU A 1 95 ? -3.649 -3.712 6.214 1.00 90.81 95 LEU A N 1
ATOM 766 C CA . LEU A 1 95 ? -3.346 -4.358 4.943 1.00 90.81 95 LEU A CA 1
ATOM 767 C C . LEU A 1 95 ? -2.341 -5.489 5.159 1.00 90.81 95 LEU A C 1
ATOM 769 O O . LEU A 1 95 ? -1.664 -5.548 6.189 1.00 90.81 95 LEU A O 1
ATOM 773 N N . THR A 1 96 ? -2.263 -6.399 4.199 1.00 90.31 96 THR A N 1
ATOM 774 C CA . THR A 1 96 ? -1.326 -7.518 4.192 1.00 90.31 96 THR A CA 1
ATOM 775 C C . THR A 1 96 ? -0.727 -7.688 2.805 1.00 90.31 96 THR A C 1
ATOM 777 O O . THR A 1 96 ? -1.386 -7.436 1.803 1.00 90.31 96 THR A O 1
ATOM 780 N N . TYR A 1 97 ? 0.537 -8.083 2.760 1.00 91.12 97 TYR A N 1
ATOM 781 C CA . TYR A 1 97 ? 1.274 -8.365 1.535 1.00 91.12 97 TYR A CA 1
ATOM 782 C C . TYR A 1 97 ? 2.448 -9.282 1.851 1.00 91.12 97 TYR A C 1
ATOM 784 O O . TYR A 1 97 ? 2.926 -9.310 2.998 1.00 91.12 97 TYR A O 1
ATOM 792 N N . ASP A 1 98 ? 2.902 -10.006 0.836 1.00 83.88 98 ASP A N 1
ATOM 793 C CA . ASP A 1 98 ? 4.048 -10.897 0.947 1.00 83.88 98 ASP A CA 1
ATOM 794 C C . ASP A 1 98 ? 5.374 -10.120 0.875 1.00 83.88 98 ASP A C 1
ATOM 796 O O . ASP A 1 98 ? 5.516 -9.171 0.105 1.00 83.88 98 ASP A O 1
ATOM 800 N N . GLY A 1 99 ? 6.326 -10.496 1.727 1.00 77.25 99 GLY A N 1
ATOM 801 C CA . GLY A 1 99 ? 7.598 -9.794 1.912 1.00 77.25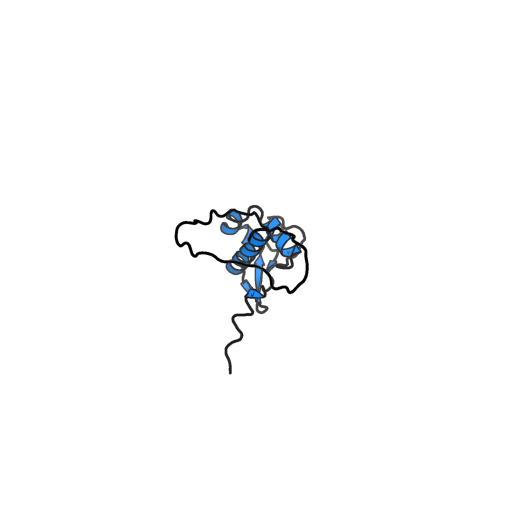 99 GLY A CA 1
ATOM 802 C C . GLY A 1 99 ? 7.598 -8.723 3.015 1.00 77.25 99 GLY A C 1
ATOM 803 O O . GLY A 1 99 ? 6.579 -8.120 3.371 1.00 77.25 99 GLY A O 1
ATOM 804 N N . GLU A 1 100 ? 8.766 -8.490 3.617 1.00 74.00 100 GLU A N 1
ATOM 805 C CA . GLU A 1 100 ? 8.970 -7.426 4.617 1.00 74.00 100 GLU A CA 1
ATOM 806 C C . GLU A 1 100 ? 9.318 -6.074 3.983 1.00 74.00 100 GLU A C 1
ATOM 808 O O . GLU A 1 100 ? 8.923 -5.028 4.503 1.00 74.00 100 GLU A O 1
ATOM 813 N N . LEU A 1 101 ? 10.017 -6.097 2.848 1.00 74.69 101 LEU A N 1
ATOM 814 C CA . LEU A 1 101 ? 10.509 -4.931 2.120 1.00 74.69 101 LEU A CA 1
ATOM 815 C C . LEU A 1 101 ? 10.097 -5.045 0.655 1.00 74.69 101 LEU A C 1
ATOM 817 O O . LEU A 1 101 ? 10.378 -6.047 0.006 1.00 74.69 101 LEU A O 1
ATOM 821 N N . LEU A 1 102 ? 9.448 -4.003 0.139 1.00 76.19 102 LEU A N 1
ATOM 822 C CA . LEU A 1 102 ? 9.039 -3.923 -1.259 1.00 76.19 102 LEU A CA 1
ATOM 823 C C . LEU A 1 102 ? 10.023 -3.018 -1.996 1.00 76.19 102 LEU A C 1
ATOM 825 O O . LEU A 1 102 ? 10.091 -1.816 -1.746 1.00 76.19 102 LEU A O 1
ATOM 829 N N . LEU A 1 103 ? 10.809 -3.625 -2.877 1.00 78.19 103 LEU A N 1
ATOM 830 C CA . LEU A 1 103 ? 11.728 -2.934 -3.779 1.00 78.19 103 LEU A CA 1
ATOM 831 C C . LEU A 1 103 ? 11.097 -2.807 -5.163 1.00 78.19 103 LEU A C 1
ATOM 833 O O . LEU A 1 103 ? 10.604 -3.799 -5.713 1.00 78.19 103 LEU A O 1
ATOM 837 N N . GLN A 1 104 ? 11.158 -1.601 -5.727 1.00 70.62 104 GLN A N 1
ATOM 838 C CA . GLN A 1 104 ? 10.736 -1.334 -7.098 1.00 70.62 104 GLN A CA 1
ATOM 839 C C . GLN A 1 104 ? 11.496 -2.243 -8.075 1.00 70.62 104 GLN A C 1
ATOM 841 O O . GLN A 1 104 ? 12.688 -2.499 -7.909 1.00 70.62 104 GLN A O 1
ATOM 846 N N . GLY A 1 105 ? 10.797 -2.768 -9.082 1.00 74.50 105 GLY A N 1
ATOM 847 C CA . GLY A 1 105 ? 11.378 -3.657 -10.093 1.00 74.50 105 GLY A CA 1
ATOM 848 C C . GLY A 1 105 ? 11.342 -5.135 -9.703 1.00 74.50 105 GLY A C 1
ATOM 849 O O . GLY A 1 105 ? 11.004 -5.966 -10.537 1.00 74.50 105 GLY A O 1
ATOM 850 N N . VAL A 1 106 ? 11.604 -5.464 -8.434 1.00 79.75 106 VAL A N 1
ATOM 851 C CA . VAL A 1 106 ? 11.581 -6.855 -7.941 1.00 79.75 106 VAL A CA 1
ATOM 852 C C . VAL A 1 106 ? 10.183 -7.261 -7.467 1.00 79.75 106 VAL A C 1
ATOM 854 O O . VAL A 1 106 ? 9.717 -8.355 -7.768 1.00 79.75 106 VAL A O 1
ATOM 857 N N . HIS A 1 107 ? 9.480 -6.368 -6.765 1.00 82.75 107 HIS A N 1
ATOM 858 C CA . HIS A 1 107 ? 8.216 -6.684 -6.086 1.00 82.75 107 HIS A CA 1
ATOM 859 C C . HIS A 1 107 ? 6.978 -6.131 -6.800 1.00 82.75 107 HIS A C 1
ATOM 861 O O . HIS A 1 107 ? 5.909 -6.042 -6.205 1.00 82.75 107 HIS A O 1
ATOM 867 N N . ASN A 1 108 ? 7.086 -5.767 -8.079 1.00 83.00 108 ASN A N 1
ATOM 868 C CA . ASN A 1 108 ? 5.981 -5.153 -8.827 1.00 83.00 108 ASN A CA 1
ATOM 869 C C . ASN A 1 108 ? 4.718 -6.036 -8.868 1.00 83.00 108 ASN A C 1
ATOM 871 O O . ASN A 1 108 ? 3.604 -5.516 -8.889 1.00 83.00 108 ASN A O 1
ATOM 875 N N . ASN A 1 109 ? 4.894 -7.358 -8.817 1.00 86.19 109 ASN A N 1
ATOM 876 C CA . ASN A 1 109 ? 3.805 -8.334 -8.851 1.00 86.19 109 ASN A CA 1
ATOM 877 C C . ASN A 1 109 ? 3.299 -8.745 -7.459 1.00 86.19 109 ASN A C 1
ATOM 879 O O . ASN A 1 109 ? 2.433 -9.609 -7.368 1.00 86.19 109 ASN A O 1
ATOM 883 N N . VAL A 1 110 ? 3.820 -8.158 -6.375 1.00 89.75 110 VAL A N 1
ATOM 884 C CA . VAL A 1 110 ? 3.325 -8.455 -5.026 1.00 89.75 110 VAL A CA 1
ATOM 885 C C . VAL A 1 110 ? 1.912 -7.913 -4.873 1.00 89.75 110 VAL A C 1
ATOM 887 O O . VAL A 1 110 ? 1.654 -6.735 -5.126 1.00 89.75 110 VAL A O 1
ATOM 890 N N . GLU A 1 111 ? 1.001 -8.770 -4.427 1.00 91.31 111 GLU A N 1
ATOM 891 C CA . GLU A 1 111 ? -0.374 -8.394 -4.130 1.00 91.31 111 GLU A CA 1
ATOM 892 C C . GLU A 1 111 ? -0.463 -7.745 -2.743 1.00 91.31 111 GLU A C 1
ATOM 894 O O . GLU A 1 111 ? -0.134 -8.344 -1.718 1.00 91.31 111 GLU A O 1
ATOM 899 N N . ILE A 1 112 ? -0.933 -6.502 -2.720 1.00 91.62 112 ILE A N 1
ATOM 900 C CA . ILE A 1 112 ? -1.349 -5.782 -1.526 1.00 91.62 112 ILE A CA 1
ATOM 901 C C . ILE A 1 112 ? -2.841 -6.033 -1.328 1.00 91.62 112 ILE A C 1
ATOM 903 O O . ILE A 1 112 ? -3.676 -5.635 -2.143 1.00 91.62 112 ILE A O 1
ATOM 907 N N . ILE A 1 113 ? -3.174 -6.687 -0.223 1.00 92.12 113 ILE A N 1
ATOM 908 C CA . ILE A 1 113 ? -4.545 -6.992 0.169 1.00 92.12 113 ILE A CA 1
ATOM 909 C C . ILE A 1 113 ? -4.922 -6.056 1.314 1.00 92.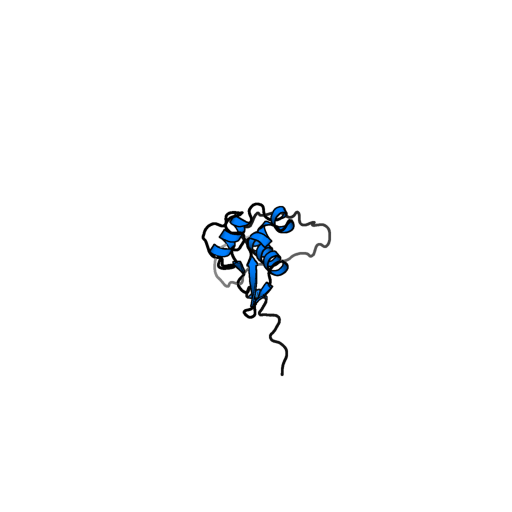12 113 ILE A C 1
ATOM 911 O O . ILE A 1 113 ? -4.430 -6.176 2.440 1.00 92.12 113 ILE A O 1
ATOM 915 N N . LEU A 1 114 ? -5.798 -5.104 1.028 1.00 91.31 114 LEU A N 1
ATOM 916 C CA . LEU A 1 114 ? -6.424 -4.256 2.029 1.00 91.31 114 LEU A CA 1
ATOM 917 C C . LEU A 1 114 ? -7.518 -5.050 2.733 1.00 91.31 114 LEU A C 1
ATOM 919 O O . LEU A 1 114 ? -8.447 -5.534 2.089 1.00 91.31 114 LEU A O 1
ATOM 923 N N . LYS A 1 115 ? -7.445 -5.140 4.061 1.00 88.25 115 LYS A N 1
ATOM 924 C CA . LYS A 1 115 ? -8.490 -5.812 4.829 1.00 88.25 115 LYS A CA 1
ATOM 925 C C . LYS A 1 115 ? -9.784 -4.999 4.801 1.00 88.25 115 LYS A C 1
ATOM 927 O O . LYS A 1 115 ? -9.718 -3.763 4.810 1.00 88.25 115 LYS A O 1
ATOM 932 N N . PRO A 1 116 ? -10.951 -5.665 4.834 1.00 79.31 116 PRO A N 1
ATOM 933 C CA . PRO A 1 116 ? -12.225 -4.981 4.980 1.00 79.31 116 PRO A CA 1
ATOM 934 C C . PRO A 1 116 ? -12.162 -4.074 6.210 1.00 79.31 116 PRO A C 1
ATOM 936 O O . PRO A 1 116 ? -11.948 -4.517 7.339 1.00 79.31 116 PRO A O 1
ATOM 939 N N . THR A 1 117 ? -12.275 -2.767 5.982 1.00 64.19 117 THR A N 1
ATOM 940 C CA . THR A 1 117 ? -12.393 -1.812 7.081 1.00 64.19 117 THR A CA 1
ATOM 941 C C . THR A 1 117 ? -13.827 -1.897 7.578 1.00 64.19 117 THR A C 1
ATOM 943 O O . THR A 1 117 ? -14.756 -1.625 6.819 1.00 64.19 117 THR A O 1
ATOM 946 N N . LEU A 1 118 ? -13.990 -2.237 8.857 1.00 55.28 118 LEU A N 1
ATOM 947 C CA . LEU A 1 118 ? -15.273 -2.425 9.548 1.00 55.28 118 LEU A CA 1
ATOM 948 C C . LEU A 1 118 ? -16.222 -1.203 9.474 1.00 55.28 118 LEU A C 1
ATOM 950 O O . LEU A 1 118 ? -17.372 -1.292 9.882 1.00 55.28 118 LEU A O 1
ATOM 954 N N . ALA A 1 119 ? -15.765 -0.072 8.928 1.00 50.91 119 ALA A N 1
ATOM 955 C CA . ALA A 1 119 ? -16.567 1.121 8.668 1.00 50.91 119 ALA A CA 1
ATOM 956 C C . ALA A 1 119 ? -17.590 0.960 7.522 1.00 50.91 119 ALA A C 1
ATOM 958 O O . ALA A 1 119 ? -18.526 1.748 7.451 1.00 50.91 119 ALA A O 1
ATOM 959 N N . ALA A 1 120 ? -17.447 -0.035 6.634 1.00 47.97 120 ALA A N 1
ATOM 960 C CA . ALA A 1 120 ? -18.425 -0.282 5.560 1.00 47.97 120 ALA A CA 1
ATOM 961 C C . ALA A 1 120 ? -19.570 -1.231 5.976 1.00 47.97 120 ALA A C 1
ATOM 963 O O . ALA A 1 120 ? -20.647 -1.200 5.388 1.00 47.97 120 ALA A O 1
ATOM 964 N N . THR A 1 121 ? -19.393 -2.018 7.039 1.00 37.12 121 THR A N 1
ATOM 965 C CA . THR A 1 121 ? -20.414 -2.916 7.616 1.00 37.12 121 THR A CA 1
ATOM 966 C C . THR A 1 121 ? -21.370 -2.197 8.577 1.00 37.12 121 THR A C 1
ATOM 968 O O . THR A 1 121 ? -21.716 -2.727 9.625 1.00 37.12 121 THR A O 1
ATOM 971 N N . SER A 1 122 ? -21.803 -0.984 8.226 1.00 43.78 122 SER A N 1
ATOM 972 C CA . SER A 1 122 ? -22.927 -0.305 8.897 1.00 43.78 122 SER A CA 1
ATOM 973 C C . SER A 1 122 ? -23.938 0.309 7.921 1.00 43.78 122 SER A C 1
ATOM 975 O O . SER A 1 122 ? -24.900 0.922 8.372 1.00 43.78 122 SER A O 1
ATOM 977 N N . ALA A 1 123 ? -23.760 0.146 6.603 1.00 50.25 123 ALA A N 1
ATOM 978 C CA . ALA A 1 123 ? -24.677 0.701 5.599 1.00 50.25 123 ALA A CA 1
ATOM 979 C C . ALA A 1 123 ? -25.511 -0.350 4.841 1.00 50.25 123 ALA A C 1
ATOM 981 O O . ALA A 1 123 ? -26.479 0.023 4.189 1.00 50.25 123 ALA A O 1
ATOM 982 N N . GLU A 1 124 ? -25.208 -1.649 4.956 1.00 45.50 124 GLU A N 1
ATOM 983 C CA . GLU A 1 124 ? -25.868 -2.687 4.146 1.00 45.50 124 GLU A CA 1
ATOM 984 C C . GLU A 1 124 ? -26.380 -3.861 4.995 1.00 45.50 124 GLU A C 1
ATOM 986 O O . GLU A 1 124 ? -26.023 -5.018 4.811 1.00 45.50 124 GLU A O 1
ATOM 991 N N . ALA A 1 125 ? -27.213 -3.543 5.986 1.00 47.72 125 ALA A N 1
ATOM 992 C CA . ALA A 1 125 ? -28.060 -4.513 6.683 1.00 47.72 125 ALA A CA 1
ATOM 993 C C . ALA A 1 125 ? -29.448 -3.915 6.967 1.00 47.72 125 ALA A C 1
ATOM 995 O O . ALA A 1 125 ? -30.006 -4.062 8.048 1.00 47.72 125 ALA A O 1
ATOM 996 N N . VAL A 1 126 ? -30.011 -3.206 5.989 1.00 52.50 126 VAL A N 1
ATOM 997 C CA . VAL A 1 126 ? -31.445 -2.912 5.919 1.00 52.50 126 VAL A CA 1
ATOM 998 C C . VAL A 1 126 ? -31.844 -3.169 4.476 1.00 52.50 126 VAL A C 1
ATOM 1000 O O . VAL A 1 126 ? -31.537 -2.358 3.616 1.00 52.50 126 VAL A O 1
ATOM 1003 N N . VAL A 1 127 ? -32.439 -4.337 4.224 1.00 53.22 127 VAL A N 1
ATOM 1004 C CA . VAL A 1 127 ? -33.435 -4.665 3.180 1.00 53.22 127 VAL A CA 1
ATOM 1005 C C . VAL A 1 127 ? -33.365 -6.175 2.929 1.00 53.22 127 VAL A C 1
ATOM 1007 O O . VAL A 1 127 ? -32.648 -6.663 2.061 1.00 53.22 127 VAL A O 1
ATOM 1010 N N . LYS A 1 128 ? -34.140 -6.926 3.710 1.00 45.09 128 LYS A N 1
ATOM 1011 C CA . LYS A 1 128 ? -35.277 -7.695 3.185 1.00 45.09 128 LYS A CA 1
ATOM 1012 C C . LYS A 1 128 ? -36.024 -8.342 4.345 1.00 45.09 128 LYS A C 1
ATOM 1014 O O . LYS A 1 128 ? -35.527 -9.265 4.984 1.00 45.09 128 LYS A O 1
ATOM 1019 N N . SER A 1 129 ? -37.182 -7.747 4.610 1.00 47.59 129 SER A N 1
ATOM 1020 C CA . SER A 1 129 ? -38.326 -8.351 5.287 1.00 47.59 129 SER A CA 1
ATOM 1021 C C . SER A 1 129 ? -38.821 -9.597 4.561 1.00 47.59 129 SER A C 1
ATOM 1023 O O . SER A 1 129 ? -38.564 -9.700 3.337 1.00 47.59 129 SER A O 1
#

Organism: NCBI:txid153742

Sequence (129 aa):
MLRGKSKFHLAKKIWSGYINQELVDPLFQIPIQLKTMNVEEEVERLKEEIKRLGKPQDDGSYKVTFGVLFNDDRCANIFEALVGTLRAGKKRKVLTYDGELLLQGVHNNVEIILKPTLAATSAEAVVKS

Radius of gyration: 26.54 Å; Cα contacts (8 Å, |Δi|>4): 112; chains: 1; bounding box: 50×59×76 Å

Foldseek 3Di:
DDDDDDDDDDDDDDDDDDDDDDDDDPDDDPPPPPPPVPLVVVLVVVQVVQVVAFDQDPQRKTKDFPLSCVPDPVNVVPDPDPQVSLLVCVVVVQKDWPDNGDDPPPRRGIMIIGDRDCVVVPPPDDDDD

Nearest PDB structures (foldseek):
  2l2o-assembly1_A  TM=8.769E-01  e=3.018E-09  Homo sapiens
  3c18-assembly2_C  TM=6.396E-01  e=9.195E-01  Exiguobacterium sibiricum 255-15
  8yqt-assembly1_A  TM=2.600E-01  e=8.047E-01  African swine fever virus
  1j0r-assembly2_B  TM=3.120E-01  e=3.986E+00  Bacillus subtilis
  5bs6-assembly2_D  TM=3.346E-01  e=8.300E+00  Bacteroides thetaiotaomicron VPI-5482

InterPro domains:
  IPR027817 Costars domain [PF14705] (38-114)
  IPR027817 Costars domain [SM01283] (37-115)
  IPR038095 Costars domain superfamily [G3DSA:1.10.10.1540] (37-122)
  IPR044302 Costars family [PTHR46334] (37-118)

Solvent-accessible surface area (backbone atoms only — not comparable to full-atom values): 8567 Å² total; per-residue (Å²): 136,84,88,80,82,88,78,91,80,87,84,87,87,84,91,79,84,77,90,78,93,86,82,91,80,92,78,87,77,76,78,75,77,74,77,69,88,45,70,65,60,53,35,53,52,50,51,52,51,40,59,71,74,19,46,82,45,98,84,58,27,26,42,31,38,43,37,59,54,65,72,29,70,63,48,59,73,71,37,96,49,58,69,58,42,50,51,51,26,39,76,70,64,47,29,48,57,80,72,95,74,81,47,88,86,78,36,35,80,35,52,36,36,36,51,56,61,75,82,63,80,77,77,80,88,82,87,81,132

Mean predicted aligned error: 15.74 Å